Protein AF-A0A1H2SAC9-F1 (afdb_monomer_lite)

Structure (mmCIF, N/CA/C/O backbone):
data_AF-A0A1H2SAC9-F1
#
_entry.id   AF-A0A1H2SAC9-F1
#
loop_
_atom_site.group_PDB
_atom_site.id
_atom_site.type_symbol
_atom_site.label_atom_id
_atom_site.label_alt_id
_atom_site.label_comp_id
_atom_site.label_asym_id
_atom_site.label_entity_id
_atom_site.label_seq_id
_atom_site.pdbx_PDB_ins_code
_atom_site.Cartn_x
_atom_site.Cartn_y
_atom_site.Cartn_z
_atom_site.occupancy
_atom_site.B_iso_or_equiv
_atom_site.auth_seq_id
_atom_site.auth_comp_id
_atom_site.auth_asym_id
_atom_site.auth_atom_id
_atom_site.pdbx_PDB_model_num
ATOM 1 N N . MET A 1 1 ? 11.966 -14.073 -20.099 1.00 57.84 1 MET A N 1
ATOM 2 C CA . MET A 1 1 ? 11.483 -13.615 -18.782 1.00 57.84 1 MET A CA 1
ATOM 3 C C . MET A 1 1 ? 11.214 -12.133 -18.941 1.00 57.84 1 MET A C 1
ATOM 5 O O . MET A 1 1 ? 12.142 -11.416 -19.295 1.00 57.84 1 MET A O 1
ATOM 9 N N . THR A 1 2 ? 9.952 -11.723 -18.899 1.00 82.25 2 THR A N 1
ATOM 10 C CA . THR A 1 2 ? 9.543 -10.351 -19.230 1.00 82.25 2 THR A CA 1
ATOM 11 C C . THR A 1 2 ? 9.799 -9.414 -18.049 1.00 82.25 2 THR A C 1
ATOM 13 O O . THR A 1 2 ? 9.871 -9.857 -16.904 1.00 82.25 2 THR A O 1
ATOM 16 N N . GLU A 1 3 ? 9.928 -8.111 -18.303 1.00 76.50 3 GLU A N 1
ATOM 17 C CA . GLU A 1 3 ? 10.057 -7.098 -17.243 1.00 76.50 3 GLU A CA 1
ATOM 18 C C . GLU A 1 3 ? 8.852 -7.116 -16.277 1.00 76.50 3 GLU A C 1
ATOM 20 O O . GLU A 1 3 ? 8.990 -6.865 -15.080 1.00 76.50 3 GLU A O 1
ATOM 25 N N . TYR A 1 4 ? 7.678 -7.505 -16.783 1.00 78.62 4 TYR A N 1
ATOM 26 C CA . TYR A 1 4 ? 6.466 -7.728 -15.999 1.00 78.62 4 TYR A CA 1
ATOM 27 C C . TYR A 1 4 ? 6.631 -8.860 -14.969 1.00 78.62 4 TYR A C 1
ATOM 29 O O . TYR A 1 4 ? 6.272 -8.686 -13.803 1.00 78.62 4 TYR A O 1
ATOM 37 N N . ASP A 1 5 ? 7.251 -9.982 -15.355 1.00 84.50 5 ASP A N 1
ATOM 38 C CA . ASP A 1 5 ? 7.503 -11.120 -14.456 1.00 84.50 5 ASP A CA 1
ATOM 39 C C . ASP A 1 5 ? 8.419 -10.725 -13.288 1.00 84.50 5 ASP A C 1
ATOM 41 O O . ASP A 1 5 ? 8.211 -11.139 -12.144 1.00 84.50 5 ASP A O 1
ATOM 45 N N . GLU A 1 6 ? 9.432 -9.896 -13.557 1.00 86.38 6 GLU A N 1
ATOM 46 C CA . GLU A 1 6 ? 10.351 -9.416 -12.526 1.00 86.38 6 GLU A CA 1
ATOM 47 C C . GLU A 1 6 ? 9.645 -8.492 -11.526 1.00 86.38 6 GLU A C 1
ATOM 49 O O . GLU A 1 6 ? 9.804 -8.651 -10.312 1.00 86.38 6 GLU A O 1
ATOM 54 N N . ARG A 1 7 ? 8.828 -7.553 -12.014 1.00 86.69 7 ARG A N 1
ATOM 55 C CA . ARG A 1 7 ? 8.056 -6.645 -11.153 1.00 86.69 7 ARG A CA 1
ATOM 56 C C . ARG A 1 7 ? 7.036 -7.409 -10.314 1.00 86.69 7 ARG A C 1
ATOM 58 O O . ARG A 1 7 ? 6.954 -7.176 -9.109 1.00 86.69 7 ARG A O 1
ATOM 65 N N . MET A 1 8 ? 6.352 -8.393 -10.897 1.00 88.75 8 MET A N 1
ATOM 66 C CA . MET A 1 8 ? 5.422 -9.259 -10.170 1.00 88.75 8 MET A CA 1
ATOM 67 C C . MET A 1 8 ? 6.130 -10.071 -9.075 1.00 88.75 8 MET A C 1
ATOM 69 O O . MET A 1 8 ? 5.628 -10.192 -7.956 1.00 88.75 8 MET A O 1
ATOM 73 N N . ARG A 1 9 ? 7.348 -10.562 -9.342 1.00 90.38 9 ARG A N 1
ATOM 74 C CA . ARG A 1 9 ? 8.177 -11.238 -8.332 1.00 90.38 9 ARG A CA 1
ATOM 75 C C . ARG A 1 9 ? 8.558 -10.305 -7.182 1.00 90.38 9 ARG A C 1
ATOM 77 O O . ARG A 1 9 ? 8.505 -10.718 -6.024 1.00 90.38 9 ARG A O 1
ATOM 84 N N . ARG A 1 10 ? 8.909 -9.050 -7.485 1.00 89.62 10 ARG A N 1
ATOM 85 C CA . ARG A 1 10 ? 9.185 -8.019 -6.470 1.00 89.62 10 ARG A CA 1
ATOM 86 C C . ARG A 1 10 ? 7.934 -7.694 -5.645 1.00 89.62 10 ARG A C 1
ATOM 88 O O . ARG A 1 10 ? 8.034 -7.623 -4.423 1.00 89.62 10 ARG A O 1
ATOM 95 N N . LEU A 1 11 ? 6.754 -7.586 -6.271 1.00 91.12 11 LEU A N 1
ATOM 96 C CA . LEU A 1 11 ? 5.474 -7.404 -5.564 1.00 91.12 11 LEU A CA 1
ATOM 97 C C . LEU A 1 11 ? 5.186 -8.555 -4.593 1.00 91.12 11 LEU A C 1
ATOM 99 O O . LEU A 1 11 ? 4.854 -8.325 -3.429 1.00 91.12 11 LEU A O 1
ATOM 103 N N . ALA A 1 12 ? 5.356 -9.797 -5.046 1.00 91.50 12 ALA A N 1
ATOM 104 C CA . ALA A 1 12 ? 5.160 -10.969 -4.198 1.00 91.50 12 ALA A CA 1
ATOM 105 C C . ALA A 1 12 ? 6.130 -10.978 -3.002 1.00 91.50 12 ALA A C 1
ATOM 107 O O . ALA A 1 12 ? 5.724 -11.283 -1.881 1.00 91.50 12 ALA A O 1
ATOM 108 N N . ALA A 1 13 ? 7.390 -10.588 -3.222 1.00 91.75 13 ALA A N 1
ATOM 109 C CA . ALA A 1 13 ? 8.404 -10.516 -2.173 1.00 91.75 13 ALA A CA 1
ATOM 110 C C . ALA A 1 13 ? 8.137 -9.400 -1.144 1.00 91.75 13 ALA A C 1
ATOM 112 O O . ALA A 1 13 ? 8.434 -9.577 0.039 1.00 91.75 13 ALA A O 1
ATOM 113 N N . VAL A 1 14 ? 7.563 -8.265 -1.562 1.00 92.56 14 VAL A N 1
ATOM 114 C CA . VAL A 1 14 ? 7.283 -7.130 -0.665 1.00 92.56 14 VAL A CA 1
ATOM 115 C C . VAL A 1 14 ? 5.944 -7.261 0.076 1.00 92.56 14 VAL A C 1
ATOM 117 O O . VAL A 1 14 ? 5.786 -6.660 1.140 1.00 92.56 14 VAL A O 1
ATOM 120 N N . ARG A 1 15 ? 4.998 -8.086 -0.409 1.00 94.56 15 ARG A N 1
ATOM 121 C CA . ARG A 1 15 ? 3.661 -8.272 0.198 1.00 94.56 15 ARG A CA 1
ATOM 122 C C . ARG A 1 15 ? 3.686 -8.491 1.720 1.00 94.56 15 ARG A C 1
ATOM 124 O O . ARG A 1 15 ? 2.935 -7.794 2.399 1.00 94.56 15 ARG A O 1
ATOM 131 N N . PRO A 1 16 ? 4.522 -9.376 2.304 1.00 94.25 16 PRO A N 1
ATOM 132 C CA . PRO A 1 16 ? 4.537 -9.566 3.757 1.00 94.25 16 PRO A CA 1
ATOM 133 C C . PRO A 1 16 ? 4.879 -8.282 4.522 1.00 94.25 16 PRO A C 1
ATOM 135 O O . PRO A 1 16 ? 4.309 -8.021 5.577 1.00 94.25 16 PRO A O 1
ATOM 138 N N . ARG A 1 17 ? 5.770 -7.444 3.973 1.00 92.69 17 ARG A N 1
ATOM 139 C CA . ARG A 1 17 ? 6.130 -6.153 4.577 1.00 92.69 17 ARG A CA 1
ATOM 140 C C . ARG A 1 17 ? 4.991 -5.144 4.462 1.00 92.69 17 ARG A C 1
ATOM 142 O O . ARG A 1 17 ? 4.737 -4.430 5.425 1.00 92.69 17 ARG A O 1
ATOM 149 N N . LEU A 1 18 ? 4.290 -5.118 3.324 1.00 93.56 18 LEU A N 1
ATOM 150 C CA . LEU A 1 18 ? 3.099 -4.283 3.130 1.00 93.56 18 LEU A CA 1
ATOM 151 C C . LEU A 1 18 ? 2.004 -4.634 4.146 1.00 93.56 18 LEU A C 1
ATOM 153 O O . LEU A 1 18 ? 1.444 -3.734 4.761 1.00 93.56 18 LEU A O 1
ATOM 157 N N . VAL A 1 19 ? 1.753 -5.927 4.376 1.00 94.75 19 VAL A N 1
ATOM 158 C CA . VAL A 1 19 ? 0.786 -6.400 5.384 1.00 94.75 19 VAL A CA 1
ATOM 159 C C . VAL A 1 19 ? 1.207 -5.997 6.792 1.00 94.75 19 VAL A C 1
ATOM 161 O O . VAL A 1 19 ? 0.397 -5.436 7.524 1.00 94.75 19 VAL A O 1
ATOM 164 N N . SER A 1 20 ? 2.465 -6.233 7.176 1.00 91.62 20 SER A N 1
ATOM 165 C CA . SER A 1 20 ? 2.964 -5.818 8.492 1.00 91.62 20 SER A CA 1
ATOM 166 C C . SER A 1 20 ? 2.823 -4.312 8.701 1.00 91.62 20 SER A C 1
ATOM 168 O O . SER A 1 20 ? 2.363 -3.885 9.754 1.00 91.62 20 SER A O 1
ATOM 170 N N . PHE A 1 21 ? 3.155 -3.510 7.687 1.00 90.19 21 PHE A N 1
ATOM 171 C CA . PHE A 1 21 ? 2.980 -2.063 7.736 1.00 90.19 21 PHE A CA 1
ATOM 172 C C . PHE A 1 21 ? 1.503 -1.677 7.866 1.00 90.19 21 PHE A C 1
ATOM 174 O O . PHE A 1 21 ? 1.150 -0.919 8.761 1.00 90.19 21 PHE A O 1
ATOM 181 N N . ALA A 1 22 ? 0.622 -2.239 7.036 1.00 92.50 22 ALA A N 1
ATOM 182 C CA . ALA A 1 22 ? -0.807 -1.951 7.083 1.00 92.50 22 ALA A CA 1
ATOM 183 C C . ALA A 1 22 ? -1.431 -2.316 8.435 1.00 92.50 22 ALA A C 1
ATOM 185 O O . ALA A 1 22 ? -2.214 -1.532 8.951 1.00 92.50 22 ALA A O 1
ATOM 186 N N . ARG A 1 23 ? -1.035 -3.434 9.056 1.00 92.19 23 ARG A N 1
ATOM 187 C CA . ARG A 1 23 ? -1.506 -3.840 10.395 1.00 92.19 23 ARG A CA 1
ATOM 188 C C . ARG A 1 23 ? -1.029 -2.927 11.527 1.00 92.19 23 ARG A C 1
ATOM 190 O O . ARG A 1 23 ? -1.680 -2.860 12.562 1.00 92.19 23 ARG A O 1
ATOM 197 N N . LEU A 1 24 ? 0.106 -2.244 11.364 1.00 89.62 24 LEU A N 1
ATOM 198 C CA . LEU A 1 24 ? 0.550 -1.238 12.338 1.00 89.62 24 LEU A CA 1
ATOM 199 C C . LEU A 1 24 ? -0.310 0.031 12.265 1.00 89.62 24 LEU A C 1
ATOM 201 O O . LEU A 1 24 ? -0.514 0.689 13.282 1.00 89.62 24 LEU A O 1
ATOM 205 N N . GLN A 1 25 ? -0.818 0.359 11.075 1.00 86.69 25 GLN A N 1
ATOM 206 C CA . GLN A 1 25 ? -1.614 1.565 10.835 1.00 86.69 25 GLN A CA 1
ATOM 207 C C . GLN A 1 25 ? -3.118 1.328 11.038 1.00 86.69 25 GLN A C 1
ATOM 209 O O . GLN A 1 25 ? -3.831 2.172 11.580 1.00 86.69 25 GLN A O 1
ATOM 214 N N . LEU A 1 26 ? -3.605 0.166 10.609 1.00 84.38 26 LEU A N 1
ATOM 215 C CA . LEU A 1 26 ? -4.992 -0.266 10.680 1.00 84.38 26 LEU A CA 1
ATOM 216 C C . LEU A 1 26 ? -5.116 -1.288 11.809 1.00 84.38 26 LEU A C 1
ATOM 218 O O . LEU A 1 26 ? -4.502 -2.350 11.777 1.00 84.38 26 LEU A O 1
ATOM 222 N N . ARG A 1 27 ? -5.938 -0.974 12.814 1.00 81.19 27 ARG A N 1
ATOM 223 C CA . ARG A 1 27 ? -6.195 -1.860 13.968 1.00 81.19 27 ARG A CA 1
ATOM 224 C C . ARG A 1 27 ? -6.962 -3.135 13.594 1.00 81.19 27 ARG A C 1
ATOM 226 O O . ARG A 1 27 ? -7.056 -4.047 14.410 1.00 81.19 27 ARG A O 1
ATOM 233 N N . ASP A 1 28 ? -7.524 -3.174 12.390 1.00 88.56 28 ASP A N 1
ATOM 234 C CA . ASP A 1 28 ? -8.307 -4.278 11.849 1.00 88.56 28 ASP A CA 1
ATOM 235 C C . ASP A 1 28 ? -7.477 -5.056 10.813 1.00 88.56 28 ASP A C 1
ATOM 237 O O . ASP A 1 28 ? -6.972 -4.492 9.838 1.00 88.56 28 ASP A O 1
ATOM 241 N N . ALA A 1 29 ? -7.333 -6.365 11.037 1.00 90.62 29 ALA A N 1
ATOM 242 C CA . ALA A 1 29 ? -6.543 -7.238 10.178 1.00 90.62 29 ALA A CA 1
ATOM 243 C C . ALA A 1 29 ? -7.164 -7.443 8.788 1.00 90.62 29 ALA A C 1
ATOM 245 O O . ALA A 1 29 ? -6.414 -7.560 7.821 1.00 90.62 29 ALA A O 1
ATOM 246 N N . ALA A 1 30 ? -8.495 -7.472 8.674 1.00 93.25 30 ALA A N 1
ATOM 247 C CA . ALA A 1 30 ? -9.179 -7.593 7.391 1.00 93.25 30 ALA A CA 1
ATOM 248 C C . ALA A 1 30 ? -8.984 -6.314 6.570 1.00 93.25 30 ALA A C 1
ATOM 250 O O . ALA A 1 30 ? -8.518 -6.385 5.436 1.00 93.25 30 ALA A O 1
ATOM 251 N N . MET A 1 31 ? -9.183 -5.143 7.187 1.00 90.81 31 MET A N 1
ATOM 252 C CA . MET A 1 31 ? -8.926 -3.862 6.513 1.00 90.81 31 MET A CA 1
ATOM 253 C C . MET A 1 31 ? -7.468 -3.726 6.057 1.00 90.81 31 MET A C 1
ATOM 255 O O . MET A 1 31 ? -7.197 -3.168 4.995 1.00 90.81 31 MET A O 1
ATOM 259 N N . ALA A 1 32 ? -6.516 -4.233 6.848 1.00 93.69 32 ALA A N 1
ATOM 260 C CA . ALA A 1 32 ? -5.108 -4.235 6.470 1.00 93.69 32 ALA A CA 1
ATOM 261 C C . ALA A 1 32 ? -4.833 -5.102 5.232 1.00 93.69 32 ALA A C 1
ATOM 263 O O . ALA A 1 32 ? -4.130 -4.660 4.324 1.00 93.69 32 ALA A O 1
ATOM 264 N N . GLU A 1 33 ? -5.375 -6.321 5.178 1.00 95.19 33 GLU A N 1
ATOM 265 C CA . GLU A 1 33 ? -5.223 -7.200 4.012 1.00 95.19 33 GLU A CA 1
ATOM 266 C C . GLU A 1 33 ? -5.906 -6.610 2.770 1.00 95.19 33 GLU A C 1
ATOM 268 O O . GLU A 1 33 ? -5.333 -6.675 1.682 1.00 95.19 33 GLU A O 1
ATOM 273 N N . ASP A 1 34 ? -7.079 -5.994 2.921 1.00 95.44 34 ASP A N 1
ATOM 274 C CA . ASP A 1 34 ? -7.812 -5.361 1.820 1.00 95.44 34 ASP A CA 1
ATOM 275 C C . ASP A 1 34 ? -7.045 -4.161 1.251 1.00 95.44 34 ASP A C 1
ATOM 277 O O . ASP A 1 34 ? -6.797 -4.094 0.046 1.00 95.44 34 ASP A O 1
ATOM 281 N N . ALA A 1 35 ? -6.550 -3.265 2.111 1.00 95.00 35 ALA A N 1
ATOM 282 C CA . ALA A 1 35 ? -5.748 -2.119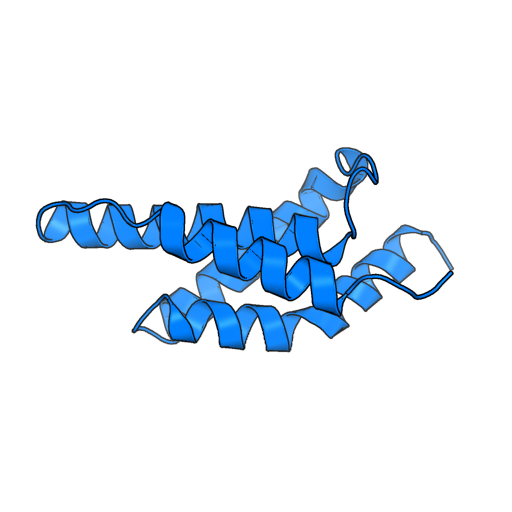 1.681 1.00 95.00 35 ALA A CA 1
ATOM 283 C C . ALA A 1 35 ? -4.475 -2.549 0.928 1.00 95.00 35 ALA A C 1
ATOM 285 O O . ALA A 1 35 ? -4.085 -1.923 -0.061 1.00 95.00 35 ALA A O 1
ATOM 286 N N . VAL A 1 36 ? -3.828 -3.636 1.365 1.00 96.38 36 VAL A N 1
ATOM 287 C CA . VAL A 1 36 ? -2.653 -4.194 0.680 1.00 96.38 36 VAL A CA 1
ATOM 288 C C . VAL A 1 36 ? -3.018 -4.806 -0.664 1.00 96.38 36 VAL A C 1
ATOM 290 O O . VAL A 1 36 ? -2.292 -4.598 -1.638 1.00 96.38 36 VAL A O 1
ATOM 293 N N . GLN A 1 37 ? -4.126 -5.539 -0.743 1.00 95.50 37 GLN A N 1
A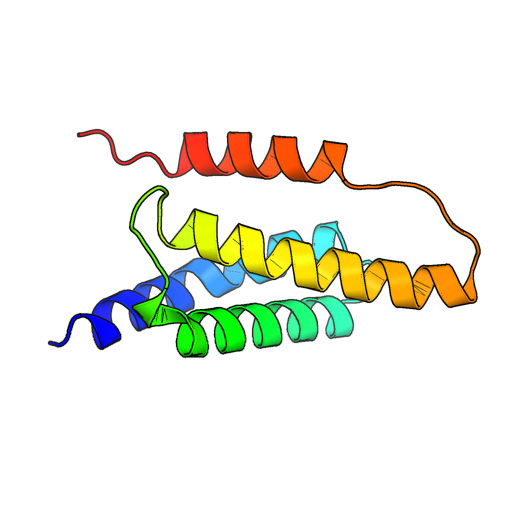TOM 294 C CA . GLN A 1 37 ? -4.604 -6.100 -2.004 1.00 95.50 37 GLN A CA 1
ATOM 295 C C . GLN A 1 37 ? -4.910 -4.998 -3.019 1.00 95.50 37 GLN A C 1
ATOM 297 O O . GLN A 1 37 ? -4.425 -5.063 -4.149 1.00 95.50 37 GLN A O 1
ATOM 302 N N . GLU A 1 38 ? -5.620 -3.946 -2.611 1.00 96.44 38 GLU A N 1
ATOM 303 C CA . GLU A 1 38 ? -5.895 -2.802 -3.480 1.00 96.44 38 GLU A CA 1
ATOM 304 C C . GLU A 1 38 ? -4.624 -2.074 -3.920 1.00 96.44 38 GLU A C 1
ATOM 306 O O . GLU A 1 38 ? -4.523 -1.635 -5.070 1.00 96.44 38 GLU A O 1
ATOM 311 N N . ALA A 1 39 ? -3.643 -1.937 -3.027 1.00 96.00 39 ALA A N 1
ATOM 312 C CA . ALA A 1 39 ? -2.368 -1.316 -3.360 1.00 96.00 39 ALA A CA 1
ATOM 313 C C . ALA A 1 39 ? -1.601 -2.127 -4.412 1.00 96.00 39 ALA A C 1
ATOM 315 O O . ALA A 1 39 ? -1.091 -1.551 -5.373 1.00 96.00 39 ALA A O 1
ATOM 316 N N . ILE A 1 40 ? -1.560 -3.455 -4.271 1.00 95.12 40 ILE A N 1
ATOM 317 C CA . ILE A 1 40 ? -0.932 -4.353 -5.249 1.00 95.12 40 ILE A CA 1
ATOM 318 C C . ILE A 1 40 ? -1.680 -4.300 -6.585 1.00 95.12 40 ILE A C 1
ATOM 320 O O . ILE A 1 40 ? -1.041 -4.150 -7.623 1.00 95.12 40 ILE A O 1
ATOM 324 N N . ALA A 1 41 ? -3.014 -4.357 -6.573 1.00 95.62 41 ALA A N 1
ATOM 325 C CA . ALA A 1 41 ? -3.821 -4.251 -7.788 1.00 95.62 41 ALA A CA 1
ATOM 326 C C . ALA A 1 41 ? -3.569 -2.921 -8.517 1.00 95.62 41 ALA A C 1
ATOM 328 O O . ALA A 1 41 ? -3.318 -2.908 -9.719 1.00 95.62 41 ALA A O 1
ATOM 329 N N . THR A 1 42 ? -3.531 -1.812 -7.773 1.00 95.38 42 THR A N 1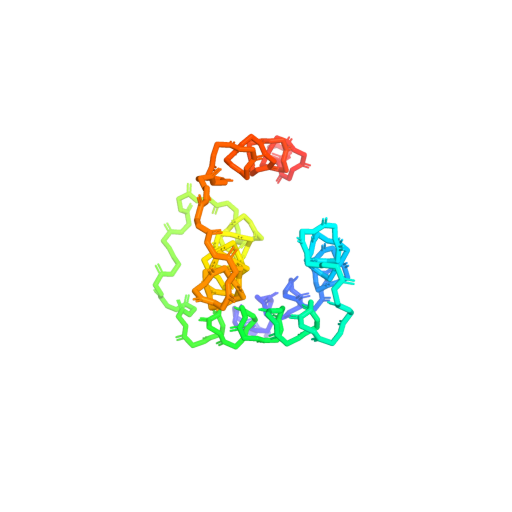
ATOM 330 C CA . THR A 1 42 ? -3.214 -0.484 -8.318 1.00 95.38 42 THR A CA 1
ATOM 331 C C . THR A 1 42 ? -1.787 -0.423 -8.867 1.00 95.38 42 THR A C 1
ATOM 333 O O . THR A 1 42 ? -1.554 0.214 -9.889 1.00 95.38 42 THR A O 1
ATOM 336 N N . ALA A 1 43 ? -0.818 -1.069 -8.215 1.00 93.69 43 ALA A N 1
ATOM 337 C CA . ALA A 1 43 ? 0.565 -1.107 -8.685 1.00 93.69 43 ALA A CA 1
ATOM 338 C C . ALA A 1 43 ? 0.722 -1.893 -9.995 1.00 93.69 43 ALA A C 1
ATOM 340 O O . ALA A 1 43 ? 1.532 -1.509 -10.838 1.00 93.69 43 ALA A O 1
ATOM 341 N N . ILE A 1 44 ? -0.050 -2.971 -10.164 1.00 92.62 44 ILE A N 1
ATOM 342 C CA . ILE A 1 44 ? -0.108 -3.752 -11.406 1.00 92.62 44 ILE A CA 1
ATOM 343 C C . ILE A 1 44 ? -0.773 -2.927 -12.514 1.00 92.62 44 ILE A C 1
ATOM 345 O O . ILE A 1 44 ? -0.209 -2.807 -13.596 1.00 92.62 44 ILE A O 1
ATOM 349 N N . ASP A 1 45 ? -1.922 -2.312 -12.232 1.00 93.50 45 ASP A N 1
ATOM 350 C CA . ASP A 1 45 ? -2.665 -1.483 -13.191 1.00 93.50 45 ASP A CA 1
ATOM 351 C C . ASP A 1 45 ? -1.846 -0.271 -13.663 1.00 93.50 45 ASP A C 1
ATOM 353 O O . ASP A 1 45 ? -1.738 0.024 -14.850 1.00 93.50 45 ASP A O 1
ATOM 357 N N . LYS A 1 46 ? -1.168 0.400 -12.728 1.00 91.19 46 LYS A N 1
ATOM 358 C CA . LYS A 1 46 ? -0.363 1.599 -12.997 1.00 91.19 46 LYS A CA 1
ATOM 359 C C . LYS A 1 46 ? 1.099 1.303 -13.297 1.00 91.19 46 LYS A C 1
ATOM 361 O O . LYS A 1 46 ? 1.925 2.217 -13.241 1.00 91.19 46 LYS A O 1
ATOM 366 N N . ASN A 1 47 ? 1.435 0.058 -13.612 1.00 87.06 47 ASN A N 1
ATOM 367 C CA . ASN A 1 47 ? 2.809 -0.390 -13.801 1.00 87.06 47 ASN A CA 1
ATOM 368 C C . ASN A 1 47 ? 3.590 0.453 -14.833 1.00 87.06 47 ASN A C 1
ATOM 370 O O . ASN A 1 47 ? 4.780 0.711 -14.644 1.00 87.06 47 ASN A O 1
ATOM 374 N N . ASP A 1 48 ? 2.917 0.948 -15.873 1.00 87.12 48 ASP A N 1
ATOM 375 C CA . ASP A 1 48 ? 3.526 1.766 -16.934 1.00 87.12 48 ASP A CA 1
ATOM 376 C C . ASP A 1 48 ? 3.782 3.223 -16.514 1.00 87.12 48 ASP A C 1
ATOM 378 O O . ASP A 1 48 ? 4.564 3.937 -17.136 1.00 87.12 48 ASP A O 1
ATOM 382 N N . THR A 1 49 ? 3.162 3.675 -15.421 1.00 87.62 49 THR A N 1
ATOM 383 C CA . THR A 1 49 ? 3.347 5.033 -14.879 1.00 87.62 49 THR A CA 1
ATOM 384 C C . THR A 1 49 ? 4.559 5.145 -13.951 1.00 87.62 49 THR A C 1
ATOM 386 O O . THR A 1 49 ? 4.951 6.247 -13.550 1.00 87.62 49 THR A O 1
ATOM 389 N N . PHE A 1 50 ? 5.171 4.013 -13.593 1.00 86.44 50 PHE A N 1
ATOM 390 C CA . PHE A 1 50 ? 6.352 3.992 -12.747 1.00 86.44 50 PHE A CA 1
ATOM 391 C C . PHE A 1 50 ? 7.559 4.576 -13.496 1.00 86.44 50 PHE A C 1
ATOM 393 O O . PHE A 1 50 ? 8.124 3.963 -14.395 1.00 86.44 50 PHE A O 1
ATOM 400 N N . SER A 1 51 ? 7.983 5.773 -13.087 1.00 82.94 51 SER A N 1
ATOM 401 C CA . SER A 1 51 ? 9.038 6.551 -13.755 1.00 82.94 51 SER A CA 1
ATOM 402 C C . SER A 1 51 ? 10.448 6.345 -13.182 1.00 82.94 51 SER A C 1
ATOM 404 O O . SER A 1 51 ? 11.333 7.156 -13.444 1.00 82.94 51 SER A O 1
ATOM 406 N N . ALA A 1 52 ? 10.663 5.304 -12.364 1.00 82.38 52 ALA A N 1
ATOM 407 C CA . ALA A 1 52 ? 11.951 4.963 -11.736 1.00 82.38 52 ALA A CA 1
ATOM 408 C C . ALA A 1 52 ? 12.642 6.104 -10.952 1.00 82.38 52 ALA A C 1
ATOM 410 O O . ALA A 1 52 ? 13.837 6.046 -10.669 1.00 82.38 52 ALA A O 1
ATOM 411 N N . ARG A 1 53 ? 11.887 7.133 -10.544 1.00 79.81 53 ARG A N 1
ATOM 412 C CA . ARG A 1 53 ? 12.375 8.225 -9.676 1.00 79.81 53 ARG A CA 1
ATOM 413 C C . ARG A 1 53 ? 12.606 7.782 -8.226 1.00 79.81 53 ARG A C 1
ATOM 415 O O . ARG A 1 53 ? 13.219 8.503 -7.447 1.00 79.81 53 ARG A O 1
ATOM 422 N N . SER A 1 54 ? 12.103 6.606 -7.870 1.00 82.25 54 SER A N 1
ATOM 423 C CA . SER A 1 54 ? 12.276 5.930 -6.588 1.00 82.25 54 SER A CA 1
ATOM 424 C C . SER A 1 54 ? 12.398 4.422 -6.823 1.00 82.25 54 SER A C 1
ATOM 426 O O . SER A 1 54 ? 12.183 3.938 -7.936 1.00 82.25 54 SER A O 1
ATOM 428 N N . GLY A 1 55 ? 12.745 3.663 -5.781 1.00 86.62 55 GLY A N 1
ATOM 429 C CA . GLY A 1 55 ? 12.659 2.206 -5.835 1.00 86.62 55 GLY A CA 1
ATOM 430 C C . GLY A 1 55 ? 11.212 1.749 -6.048 1.00 86.62 55 GLY A C 1
ATOM 431 O O . GLY A 1 55 ? 10.279 2.356 -5.523 1.00 86.62 55 GLY A O 1
ATOM 432 N N . TYR A 1 56 ? 11.023 0.658 -6.795 1.00 88.12 56 TYR A N 1
ATOM 433 C CA . TYR A 1 56 ? 9.691 0.119 -7.094 1.00 88.12 56 TYR A CA 1
ATOM 434 C C . TYR A 1 56 ? 8.893 -0.192 -5.816 1.00 88.12 56 TYR A C 1
ATOM 436 O O . TYR A 1 56 ? 7.733 0.186 -5.706 1.00 88.12 56 TYR A O 1
ATOM 444 N N . GLU A 1 57 ? 9.537 -0.774 -4.798 1.00 88.19 57 GLU A N 1
ATOM 445 C CA . GLU A 1 57 ? 8.912 -1.012 -3.490 1.00 88.19 57 GLU A CA 1
ATOM 446 C C . GLU A 1 57 ? 8.443 0.294 -2.833 1.00 88.19 57 GLU A C 1
ATOM 448 O O . GLU A 1 57 ? 7.305 0.379 -2.385 1.00 88.19 57 GLU A O 1
ATOM 453 N N . THR A 1 58 ? 9.273 1.344 -2.834 1.00 89.12 58 THR A N 1
ATOM 454 C CA . THR A 1 58 ? 8.916 2.661 -2.279 1.00 89.12 58 THR A CA 1
ATOM 455 C C . THR A 1 58 ? 7.684 3.252 -2.963 1.00 89.12 58 THR A C 1
ATOM 457 O O . THR A 1 58 ? 6.828 3.836 -2.300 1.00 89.12 58 THR A O 1
ATOM 460 N N . TRP A 1 59 ? 7.567 3.084 -4.282 1.00 91.25 59 TRP A N 1
ATOM 461 C CA . TRP A 1 59 ? 6.389 3.522 -5.028 1.00 91.25 59 TRP A CA 1
ATOM 462 C C . TRP A 1 59 ? 5.124 2.754 -4.609 1.00 91.25 59 TRP A C 1
ATOM 464 O O . TRP A 1 59 ? 4.099 3.378 -4.334 1.00 91.25 59 TRP A O 1
ATOM 474 N N . VAL A 1 60 ? 5.212 1.430 -4.445 1.00 92.69 60 VAL A N 1
ATOM 475 C CA . VAL A 1 60 ? 4.097 0.590 -3.964 1.00 92.69 60 VAL A CA 1
ATOM 476 C C . VAL A 1 60 ? 3.688 0.952 -2.530 1.00 92.69 60 VAL A C 1
ATOM 478 O O . VAL A 1 60 ? 2.498 1.041 -2.231 1.00 92.69 60 VAL A O 1
ATOM 481 N N . PHE A 1 61 ? 4.647 1.242 -1.647 1.00 91.62 61 PHE A N 1
ATOM 482 C CA . PHE A 1 61 ? 4.362 1.759 -0.303 1.00 91.62 61 PHE A CA 1
ATOM 483 C C . PHE A 1 61 ? 3.656 3.119 -0.340 1.00 91.62 61 PHE A C 1
ATOM 485 O O . PHE A 1 61 ? 2.757 3.364 0.463 1.00 91.62 61 PHE A O 1
ATOM 492 N N . GLY A 1 62 ? 4.018 3.993 -1.284 1.00 90.94 62 GLY A N 1
ATOM 493 C CA . GLY A 1 62 ? 3.301 5.246 -1.527 1.00 90.94 62 GLY A CA 1
ATOM 494 C C . GLY A 1 62 ? 1.828 5.011 -1.865 1.00 90.94 62 GLY A C 1
ATOM 495 O O . GLY A 1 62 ? 0.957 5.623 -1.254 1.00 90.94 62 GLY A O 1
ATOM 496 N N . ILE A 1 63 ? 1.540 4.068 -2.768 1.00 93.50 63 ILE A N 1
ATOM 497 C CA . ILE A 1 63 ? 0.165 3.669 -3.109 1.00 93.50 63 ILE A CA 1
ATOM 498 C C . ILE A 1 63 ? -0.574 3.142 -1.870 1.00 93.50 63 ILE A C 1
ATOM 500 O O . ILE A 1 63 ? -1.683 3.594 -1.584 1.00 93.50 63 ILE A O 1
ATOM 504 N N . LEU A 1 64 ? 0.043 2.229 -1.111 1.00 94.44 64 LEU A N 1
ATOM 505 C CA . LEU A 1 64 ? -0.552 1.662 0.104 1.00 94.44 64 LEU A CA 1
ATOM 506 C C . LEU A 1 64 ? -0.927 2.744 1.123 1.00 94.44 64 LEU A C 1
ATOM 508 O O . LEU A 1 64 ? -1.981 2.659 1.747 1.00 94.44 64 LEU A O 1
ATOM 512 N N . LYS A 1 65 ? -0.112 3.789 1.276 1.00 89.62 65 LYS A N 1
ATOM 513 C CA . LYS A 1 65 ? -0.415 4.892 2.199 1.00 89.62 65 LYS A CA 1
ATOM 514 C C . LYS A 1 65 ? -1.667 5.649 1.813 1.00 89.62 65 LYS A C 1
ATOM 516 O O . LYS A 1 65 ? -2.491 5.895 2.686 1.00 89.62 65 LYS A O 1
ATOM 521 N N . TYR A 1 66 ? -1.847 5.959 0.529 1.00 91.12 66 TYR A N 1
ATOM 522 C CA . TYR A 1 66 ? -3.091 6.574 0.070 1.00 91.12 66 TYR A CA 1
ATOM 523 C C . TYR A 1 66 ? -4.302 5.695 0.401 1.00 91.12 66 TYR A C 1
ATOM 525 O O . TYR A 1 66 ? -5.310 6.222 0.861 1.00 91.12 66 TYR A O 1
ATOM 533 N N . LYS A 1 67 ? -4.185 4.367 0.255 1.00 93.38 67 LYS A N 1
ATOM 534 C CA . LYS A 1 67 ? -5.250 3.415 0.615 1.00 93.38 67 LYS A CA 1
ATOM 535 C C . LYS A 1 67 ? -5.535 3.365 2.117 1.00 93.38 67 LYS A C 1
ATOM 537 O O . LYS A 1 67 ? -6.690 3.429 2.519 1.00 93.38 67 LYS A O 1
ATOM 542 N N . ILE A 1 68 ? -4.498 3.316 2.954 1.00 91.06 68 ILE A N 1
ATOM 543 C CA . ILE A 1 68 ? -4.636 3.351 4.419 1.00 91.06 68 ILE A CA 1
ATOM 544 C C . ILE A 1 68 ? -5.269 4.669 4.873 1.00 91.06 68 ILE A C 1
ATOM 546 O O . ILE A 1 68 ? -6.167 4.664 5.710 1.00 91.06 68 ILE A O 1
ATOM 550 N N . LEU A 1 69 ? -4.822 5.799 4.321 1.00 88.38 69 LEU A N 1
ATOM 551 C CA . LEU A 1 69 ? -5.384 7.109 4.634 1.00 88.38 69 LEU A CA 1
ATOM 552 C C . LEU A 1 69 ? -6.857 7.183 4.248 1.00 88.38 69 LEU A C 1
ATOM 554 O O . LEU A 1 69 ? -7.650 7.672 5.042 1.00 88.38 69 LEU A O 1
ATOM 558 N N . ASP A 1 70 ? -7.231 6.688 3.071 1.00 88.12 70 ASP A N 1
ATOM 559 C CA . ASP A 1 70 ? -8.628 6.635 2.638 1.00 88.12 70 ASP A CA 1
ATOM 560 C C . ASP A 1 70 ? -9.482 5.791 3.600 1.00 88.12 70 ASP A C 1
ATOM 562 O O . ASP A 1 70 ? -10.464 6.287 4.151 1.00 88.12 70 ASP A O 1
ATOM 566 N N . ALA A 1 71 ? -9.020 4.586 3.947 1.00 87.94 71 ALA A N 1
ATOM 567 C CA . ALA A 1 71 ? -9.677 3.709 4.917 1.00 87.94 71 ALA A CA 1
ATOM 568 C C . ALA A 1 71 ? -9.850 4.363 6.305 1.00 87.94 71 ALA A C 1
ATOM 570 O O . ALA A 1 71 ? -10.923 4.294 6.912 1.00 87.94 71 ALA A O 1
ATOM 571 N N . LEU A 1 72 ? -8.813 5.046 6.804 1.00 85.56 72 LEU A N 1
ATOM 572 C CA . LEU A 1 72 ? -8.865 5.786 8.068 1.00 85.56 72 LEU A CA 1
ATOM 573 C C . LEU A 1 72 ? -9.805 6.993 7.988 1.00 85.56 72 LEU A C 1
ATOM 575 O O . LEU A 1 72 ? -10.482 7.299 8.969 1.00 85.56 72 LEU A O 1
ATOM 579 N N . LYS A 1 73 ? -9.867 7.690 6.848 1.00 83.38 73 LYS A N 1
ATOM 580 C CA . LYS A 1 73 ? -10.794 8.809 6.635 1.00 83.38 73 LYS A CA 1
ATOM 581 C C . LYS A 1 73 ? -12.233 8.329 6.648 1.00 83.38 73 LYS A C 1
ATOM 583 O O . LYS A 1 73 ? -13.038 8.950 7.332 1.00 83.38 73 LYS A O 1
ATOM 588 N N . THR A 1 74 ? -12.544 7.219 5.984 1.00 80.06 74 THR A N 1
ATOM 589 C CA . THR A 1 74 ? -13.870 6.598 6.046 1.00 80.06 74 THR A CA 1
ATOM 590 C C . THR A 1 74 ? -14.220 6.237 7.489 1.00 80.06 74 THR A C 1
ATOM 592 O O . THR A 1 74 ? -15.276 6.630 7.974 1.00 80.06 74 THR A O 1
ATOM 595 N N . GLN A 1 75 ? -13.302 5.614 8.239 1.00 76.50 75 GLN A N 1
ATOM 596 C CA . GLN A 1 75 ? -13.517 5.288 9.655 1.00 76.50 75 GLN A CA 1
ATOM 597 C C . GLN A 1 75 ? -13.705 6.537 10.541 1.00 76.50 75 GLN A C 1
ATOM 599 O O . GLN A 1 75 ? -14.552 6.542 11.432 1.00 76.50 75 GLN A O 1
ATOM 604 N N . LYS A 1 76 ? -12.954 7.619 10.293 1.00 68.50 76 LYS A N 1
ATOM 605 C CA . LYS A 1 76 ? -13.071 8.898 11.018 1.00 68.50 76 LYS A CA 1
ATOM 606 C C . LYS A 1 76 ? -14.267 9.739 10.589 1.00 68.50 76 LYS A C 1
ATOM 608 O O . LYS A 1 76 ? -14.766 10.506 11.403 1.00 68.50 76 LYS A O 1
ATOM 613 N N . GLN A 1 77 ? -14.774 9.616 9.366 1.00 60.50 77 GLN A N 1
ATOM 614 C CA . GLN A 1 77 ? -16.058 10.213 8.989 1.00 60.50 77 GLN A CA 1
ATOM 615 C C . GLN A 1 77 ? -17.197 9.631 9.837 1.00 60.50 77 GLN A C 1
ATOM 617 O O . GLN A 1 77 ? -18.133 10.356 10.160 1.00 60.50 77 GLN A O 1
ATOM 622 N N . TYR A 1 78 ? -17.059 8.386 10.306 1.00 58.81 78 TYR A N 1
ATOM 623 C CA . TYR A 1 78 ? -17.931 7.820 11.337 1.00 58.81 78 TYR A CA 1
ATOM 624 C C . TYR A 1 78 ? -17.597 8.276 12.781 1.00 58.81 78 TYR A C 1
ATOM 626 O O . TYR A 1 78 ? -18.400 8.014 13.672 1.00 58.81 78 TYR A O 1
ATOM 634 N N . ALA A 1 79 ? -16.465 8.954 13.051 1.00 55.66 79 ALA A N 1
ATOM 635 C CA . ALA A 1 79 ? -15.948 9.177 14.418 1.00 55.66 79 ALA A CA 1
ATOM 636 C C . ALA A 1 79 ? -15.328 10.564 14.770 1.00 55.66 79 ALA A C 1
ATOM 638 O O . ALA A 1 79 ? -14.967 10.757 15.926 1.00 55.66 79 ALA A O 1
ATOM 639 N N . THR A 1 80 ? -15.275 11.566 13.878 1.00 45.91 80 THR A N 1
ATOM 640 C CA . THR A 1 80 ? -14.625 12.902 14.057 1.00 45.91 80 THR A CA 1
ATOM 641 C C . THR A 1 80 ? -13.088 12.920 13.830 1.00 45.91 80 THR A C 1
ATOM 643 O O . THR A 1 80 ? -12.370 11.982 14.165 1.00 45.91 80 THR A O 1
ATOM 646 N N . TRP A 1 81 ? -12.576 13.980 13.178 1.00 40.00 81 TRP A N 1
ATOM 647 C CA . TRP A 1 81 ? -11.291 14.055 12.439 1.00 40.00 81 TRP A CA 1
ATOM 648 C C . TRP A 1 81 ? -10.034 14.523 13.223 1.00 40.00 81 TRP A C 1
ATOM 650 O O . TRP A 1 81 ? -10.123 15.414 14.059 1.00 40.00 81 TRP A O 1
ATOM 660 N N . GLN A 1 82 ? -8.844 14.009 12.840 1.00 48.41 82 GLN A N 1
ATOM 661 C CA . GLN A 1 82 ? -7.487 14.549 13.137 1.00 48.41 82 GLN A CA 1
ATOM 662 C C . GLN A 1 82 ? -6.480 14.195 12.005 1.00 48.41 82 GLN A C 1
ATOM 664 O O . GLN A 1 82 ? -6.667 13.135 11.391 1.00 48.41 82 GLN A O 1
ATOM 669 N N . PRO A 1 83 ? -5.420 14.995 11.739 1.00 50.47 83 PRO A N 1
ATOM 670 C CA . PRO A 1 83 ? -4.449 14.753 10.660 1.00 50.47 83 PRO A CA 1
ATOM 671 C C . PRO A 1 83 ? -3.406 13.680 11.033 1.00 50.47 83 PRO A C 1
ATOM 673 O O . PRO A 1 83 ? -3.010 13.587 12.190 1.00 50.47 83 PRO A O 1
ATOM 676 N N . PHE A 1 84 ? -2.980 12.862 10.060 1.00 54.66 84 PHE A N 1
ATOM 677 C CA . PHE A 1 84 ? -2.090 11.696 10.253 1.00 54.66 84 PHE A CA 1
ATOM 678 C C . PHE A 1 84 ? -0.907 11.638 9.256 1.00 54.66 84 PHE A C 1
ATOM 680 O O . PHE A 1 84 ? -0.125 10.692 9.276 1.00 54.66 84 PHE A O 1
ATOM 687 N N . ASP A 1 85 ? -0.762 12.636 8.379 1.00 58.12 85 ASP A N 1
ATOM 688 C CA . ASP A 1 85 ? 0.128 12.545 7.210 1.00 58.12 85 ASP A CA 1
ATOM 689 C C . ASP A 1 85 ? 1.640 12.589 7.548 1.00 58.12 85 ASP A C 1
ATOM 691 O O . ASP A 1 85 ? 2.421 11.896 6.899 1.00 58.12 85 ASP A O 1
ATOM 695 N N . GLU A 1 86 ? 2.072 13.299 8.600 1.00 57.59 86 GLU A N 1
ATOM 696 C CA . GLU A 1 86 ? 3.507 13.484 8.924 1.00 57.59 86 GLU A CA 1
ATOM 697 C C . GLU A 1 86 ? 4.230 12.201 9.376 1.00 57.59 86 GLU A C 1
ATOM 699 O O . GLU A 1 86 ? 5.331 11.905 8.910 1.00 57.59 86 GLU A O 1
ATOM 704 N N . ALA A 1 87 ? 3.609 11.390 10.239 1.00 60.09 87 ALA A N 1
ATOM 705 C CA . ALA A 1 87 ? 4.234 10.163 10.754 1.00 60.09 87 ALA A CA 1
ATOM 706 C C . ALA A 1 87 ? 4.480 9.127 9.643 1.00 60.09 87 ALA A C 1
ATOM 708 O O . ALA A 1 87 ? 5.420 8.331 9.698 1.00 60.09 87 ALA A O 1
ATOM 709 N N . LEU A 1 88 ? 3.642 9.152 8.604 1.00 59.97 88 LEU A N 1
ATOM 710 C CA . LEU A 1 88 ? 3.774 8.259 7.469 1.00 59.97 88 LEU A CA 1
ATOM 711 C C . LEU A 1 88 ? 4.934 8.680 6.568 1.00 59.97 88 LEU A C 1
ATOM 713 O O . LEU A 1 88 ? 5.656 7.806 6.095 1.00 59.97 88 LEU A O 1
ATOM 717 N N . GLU A 1 89 ? 5.153 9.966 6.308 1.00 62.09 89 GLU A N 1
ATOM 718 C CA . GLU A 1 89 ? 6.265 10.397 5.452 1.00 62.09 89 GLU A CA 1
ATOM 719 C C . GLU A 1 89 ? 7.631 9.982 6.017 1.00 62.09 89 GLU A C 1
ATOM 721 O O . GLU A 1 89 ? 8.457 9.445 5.269 1.00 62.09 89 GLU A O 1
ATOM 726 N N . GLU A 1 90 ? 7.830 10.088 7.335 1.00 63.34 90 GLU A N 1
ATOM 727 C CA . GLU A 1 90 ? 9.057 9.627 7.999 1.00 63.34 90 GLU A CA 1
ATOM 728 C C . GLU A 1 90 ? 9.344 8.141 7.749 1.00 63.34 90 GLU A C 1
ATOM 730 O O . GLU A 1 90 ? 10.473 7.764 7.427 1.00 63.34 90 GLU A O 1
ATOM 735 N N . ASP A 1 91 ? 8.324 7.286 7.840 1.00 65.69 91 ASP A N 1
ATOM 736 C CA . ASP A 1 91 ? 8.482 5.846 7.628 1.00 65.69 91 ASP A CA 1
ATOM 737 C C . ASP A 1 91 ? 8.844 5.50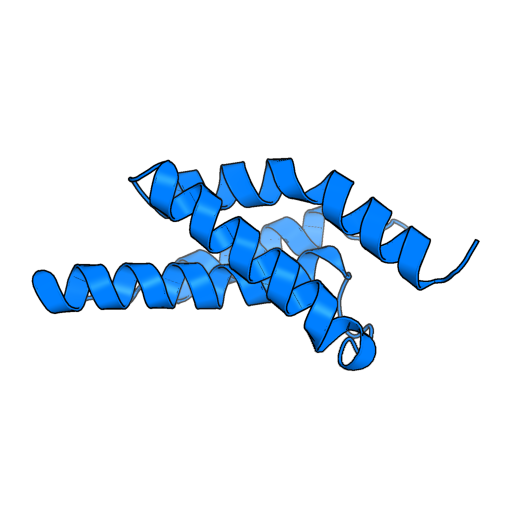2 6.180 1.00 65.69 91 ASP A C 1
ATOM 739 O O . ASP A 1 91 ? 9.579 4.544 5.938 1.00 65.69 91 ASP A O 1
ATOM 743 N N . ASN A 1 92 ? 8.407 6.306 5.201 1.00 63.22 92 ASN A N 1
ATOM 744 C CA . ASN A 1 92 ? 8.877 6.151 3.820 1.00 63.22 92 ASN A CA 1
ATOM 745 C C . ASN A 1 92 ? 10.350 6.507 3.683 1.00 63.22 92 ASN A C 1
ATOM 747 O O . ASN A 1 92 ? 11.062 5.816 2.963 1.00 63.22 92 ASN A O 1
ATOM 751 N N . VAL A 1 93 ? 10.810 7.568 4.345 1.00 64.25 93 VAL A N 1
ATOM 752 C CA . VAL A 1 93 ? 12.220 7.973 4.307 1.00 64.25 93 VAL A CA 1
ATOM 753 C C . VAL A 1 93 ? 13.090 6.916 4.986 1.00 64.25 93 VAL A C 1
ATOM 755 O O . VAL A 1 93 ? 14.112 6.519 4.424 1.00 64.25 93 VAL A O 1
ATOM 758 N N . ARG A 1 94 ? 12.654 6.392 6.139 1.00 65.88 94 ARG A N 1
ATOM 759 C CA . ARG A 1 94 ? 13.311 5.276 6.837 1.00 65.88 94 ARG A CA 1
ATOM 760 C C . ARG A 1 94 ? 13.370 4.029 5.959 1.00 65.88 94 ARG A C 1
ATOM 762 O O . ARG A 1 94 ? 14.438 3.447 5.800 1.00 65.88 94 ARG A O 1
ATOM 769 N N . PHE A 1 95 ? 12.259 3.645 5.334 1.00 63.59 95 PHE A N 1
ATOM 770 C CA . PHE A 1 95 ? 12.228 2.481 4.450 1.00 63.59 95 PHE A CA 1
ATOM 771 C C . PHE A 1 95 ? 13.084 2.693 3.197 1.00 63.59 95 PHE A C 1
ATOM 773 O O . PHE A 1 95 ? 13.896 1.839 2.855 1.00 63.59 95 PHE A O 1
ATOM 780 N N . ALA A 1 96 ? 12.987 3.861 2.561 1.00 66.25 96 ALA A N 1
ATOM 781 C CA . ALA A 1 96 ? 13.806 4.222 1.411 1.00 66.25 96 ALA A CA 1
ATOM 782 C C . ALA A 1 96 ? 15.302 4.216 1.745 1.00 66.25 96 ALA A C 1
ATOM 784 O O . ALA A 1 96 ? 16.100 3.871 0.879 1.00 66.25 96 ALA A O 1
ATOM 785 N N . ALA A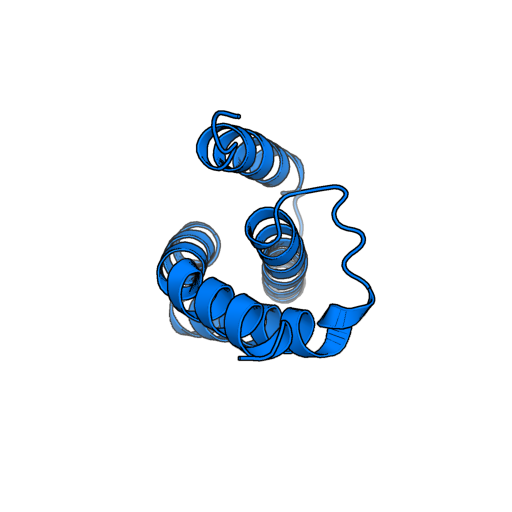 1 97 ? 15.691 4.565 2.976 1.00 66.12 97 ALA A N 1
ATOM 786 C CA . ALA A 1 97 ? 17.070 4.462 3.447 1.00 66.12 97 ALA A CA 1
ATOM 787 C C . ALA A 1 97 ? 17.541 3.002 3.578 1.00 66.12 97 ALA A C 1
ATOM 789 O O . ALA A 1 97 ? 18.704 2.720 3.300 1.00 66.12 97 ALA A O 1
ATOM 790 N N . LEU A 1 98 ? 16.644 2.076 3.932 1.00 61.84 98 LEU A N 1
ATOM 791 C CA . LEU A 1 98 ? 16.930 0.642 4.064 1.00 61.84 98 LEU A CA 1
ATOM 792 C C . LEU A 1 98 ? 16.894 -0.117 2.730 1.00 61.84 98 LEU A C 1
ATOM 794 O O . LEU A 1 98 ? 17.517 -1.167 2.606 1.00 61.84 98 LEU A O 1
ATOM 798 N N . THR A 1 99 ? 16.180 0.399 1.728 1.00 57.69 99 THR A N 1
ATOM 799 C CA . THR A 1 99 ? 16.074 -0.219 0.398 1.00 57.69 99 THR A CA 1
ATOM 800 C C . THR A 1 99 ? 17.005 0.394 -0.642 1.00 57.69 99 THR A C 1
ATOM 802 O O . THR A 1 99 ? 16.854 0.085 -1.823 1.00 57.69 99 THR A O 1
ATOM 805 N N . ARG A 1 100 ? 17.949 1.272 -0.267 1.00 51.09 100 ARG A N 1
ATOM 806 C CA . ARG A 1 100 ? 18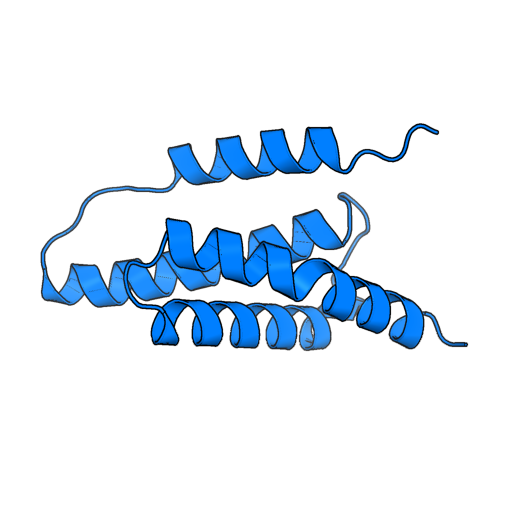.975 1.735 -1.215 1.00 51.09 100 ARG A CA 1
ATOM 807 C C . ARG A 1 100 ? 19.895 0.558 -1.545 1.00 51.09 100 ARG A C 1
ATOM 809 O O . ARG A 1 100 ? 20.616 0.118 -0.651 1.00 51.09 100 ARG A O 1
ATOM 816 N N . PRO A 1 101 ? 19.924 0.055 -2.793 1.00 44.38 101 PRO A N 1
ATOM 817 C CA . PRO A 1 101 ? 21.005 -0.829 -3.186 1.00 44.38 101 PRO A CA 1
ATOM 818 C C . PRO A 1 101 ? 22.306 -0.026 -3.081 1.00 44.38 101 PRO A C 1
ATOM 820 O O . PRO A 1 101 ? 22.427 1.054 -3.666 1.00 44.38 101 PRO A O 1
ATOM 823 N N . THR A 1 102 ? 23.264 -0.522 -2.300 1.00 44.25 102 THR A N 1
ATOM 824 C CA . THR A 1 102 ? 24.664 -0.123 -2.454 1.00 44.25 102 THR A CA 1
ATOM 825 C C . THR A 1 102 ? 25.034 -0.352 -3.912 1.00 44.25 102 THR A C 1
ATOM 827 O O . THR A 1 102 ? 24.855 -1.459 -4.422 1.00 44.25 102 THR A O 1
ATOM 830 N N . ARG A 1 103 ? 25.438 0.730 -4.579 1.00 40.38 103 ARG A N 1
ATOM 831 C CA . ARG A 1 103 ? 25.939 0.713 -5.951 1.00 40.38 103 ARG A CA 1
ATOM 832 C C . ARG A 1 103 ? 27.148 -0.207 -6.074 1.00 40.38 103 ARG A C 1
ATOM 834 O O . ARG A 1 103 ? 27.953 -0.216 -5.117 1.00 40.38 103 ARG A O 1
#

Radius of gyration: 14.3 Å; chains: 1; bounding box: 44×28×34 Å

Foldseek 3Di:
DDPLVVLVVVLVVCLVVQLVVLVVLDVDSVLSNVLSVVLSVVCSVCVVVPPVPADSSLVSLVSSVVSSVVVVVVVCVVPPDDDDPVVSVVVSVVVSVVPDPDD

Organism: NCBI:txid574349

InterPro domains:
  IPR007627 RNA polymerase sigma-70 region 2 [PF04542] (13-76)
  IPR013325 RNA polymerase sigma factor, region 2 [SSF88946] (12-87)

Secondary structure (DSSP, 8-state):
--HHHHHHHHHHHHHHHHHHHHHHH-S-HHHHHHHHHHHHHHHHHTGGG--SSS-HHHHHHHHHHHHHHHHHHHHHHTT-----HHHHHHHHHHHHHHS----

Sequence (103 aa):
MTEYDERMRRLAAVRPRLVSFARLQLRDAAMAEDAVQEAIATAIDKNDTFSARSGYETWVFGILKYKILDALKTQKQYATWQPFDEALEEDNVRFAALTRPTR

pLDDT: mean 80.45, std 15.77, range [40.0, 96.44]